Protein AF-A0A706C5A7-F1 (afdb_monomer_lite)

Sequence (43 aa):
DIQIRDADTLLELTETSKRAVILAAAWLGQARLIDNQSVTLAQ

Foldseek 3Di:
DKDKAQPPPRHHDDPPRQKIKIWDWDDDDPDIDIDMDIDGDDD

Secondary structure (DSSP, 8-state):
-EEEEETTT-S---TT-SEEEEEEEEEETTEEEEEEEEEEPP-

Structure (mmCIF, N/CA/C/O backbone):
data_AF-A0A706C5A7-F1
#
_entry.id   AF-A0A706C5A7-F1
#
loop_
_atom_site.group_PDB
_atom_site.id
_atom_site.type_symbol
_atom_site.label_atom_id
_atom_site.label_alt_id
_atom_site.label_comp_id
_atom_site.label_asym_id
_atom_site.label_entity_id
_atom_si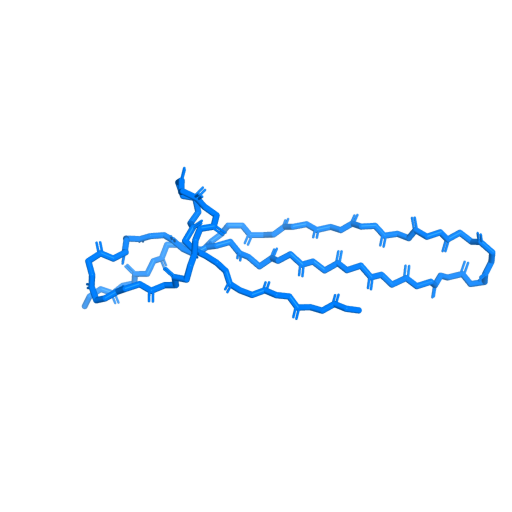te.label_seq_id
_atom_site.pdbx_PDB_ins_code
_at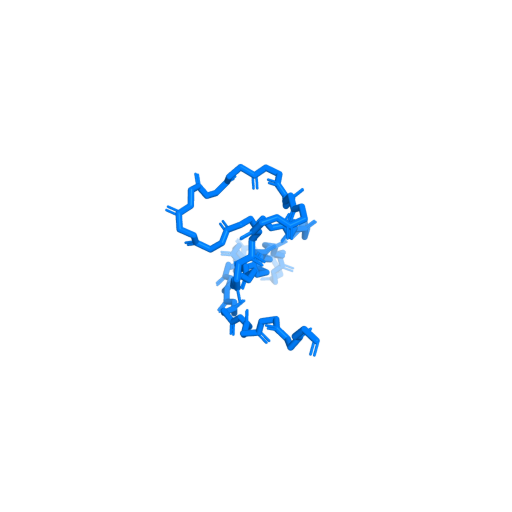om_site.Cartn_x
_atom_site.Cartn_y
_atom_site.Cartn_z
_atom_site.occupancy
_atom_site.B_iso_or_equiv
_atom_site.auth_seq_id
_atom_site.auth_comp_id
_atom_site.auth_asym_id
_atom_site.auth_atom_id
_atom_site.pdbx_PDB_model_num
ATOM 1 N N . ASP A 1 1 ? 10.756 4.108 -4.482 1.00 92.88 1 ASP A N 1
ATOM 2 C CA . ASP A 1 1 ? 9.884 4.770 -3.499 1.00 92.88 1 ASP A CA 1
ATOM 3 C C . ASP A 1 1 ? 8.788 3.797 -3.113 1.00 92.88 1 ASP A C 1
ATOM 5 O O . ASP A 1 1 ? 8.247 3.152 -4.006 1.00 92.88 1 ASP A O 1
ATOM 9 N N . ILE A 1 2 ? 8.543 3.620 -1.817 1.00 96.62 2 ILE A N 1
ATOM 10 C CA . ILE A 1 2 ? 7.509 2.719 -1.298 1.00 96.62 2 ILE A CA 1
ATOM 11 C C . ILE A 1 2 ? 6.788 3.446 -0.169 1.00 96.62 2 ILE A C 1
ATOM 13 O O . ILE A 1 2 ? 7.429 3.941 0.755 1.00 96.62 2 ILE A O 1
ATOM 17 N N . GLN A 1 3 ? 5.462 3.491 -0.239 1.00 97.81 3 GLN A N 1
ATOM 18 C CA . GLN A 1 3 ? 4.609 4.114 0.766 1.00 97.81 3 GLN A CA 1
ATOM 19 C C . GLN A 1 3 ? 3.486 3.160 1.159 1.00 97.81 3 GLN A C 1
ATOM 21 O O . GLN A 1 3 ? 2.993 2.393 0.334 1.00 97.81 3 GLN A O 1
ATOM 26 N N . ILE A 1 4 ? 3.070 3.228 2.420 1.00 97.75 4 ILE A N 1
ATOM 27 C CA . ILE A 1 4 ? 1.918 2.489 2.933 1.00 97.75 4 ILE A CA 1
ATOM 28 C C . ILE A 1 4 ? 0.923 3.518 3.453 1.00 97.75 4 ILE A C 1
ATOM 30 O O . ILE A 1 4 ? 1.281 4.376 4.263 1.00 97.75 4 ILE A O 1
ATOM 34 N N . ARG A 1 5 ? -0.307 3.457 2.950 1.00 98.06 5 ARG A N 1
ATOM 35 C CA . ARG A 1 5 ? -1.380 4.404 3.264 1.00 98.06 5 ARG A CA 1
ATOM 36 C C . ARG A 1 5 ? -2.674 3.665 3.550 1.00 98.06 5 ARG A C 1
ATOM 38 O O . ARG A 1 5 ? -2.810 2.485 3.227 1.00 98.06 5 ARG A O 1
ATOM 45 N N . ASP A 1 6 ? -3.623 4.366 4.147 1.00 97.56 6 ASP A N 1
ATOM 46 C CA . ASP A 1 6 ? -5.002 3.899 4.202 1.00 97.56 6 ASP A CA 1
ATOM 47 C C . ASP A 1 6 ? -5.557 3.740 2.773 1.00 97.56 6 ASP A C 1
ATOM 49 O O . ASP A 1 6 ? -5.350 4.605 1.918 1.00 97.56 6 ASP A O 1
ATOM 53 N N . ALA A 1 7 ? -6.209 2.610 2.491 1.00 97.12 7 ALA A N 1
ATOM 54 C CA . ALA A 1 7 ? -6.638 2.271 1.133 1.00 97.12 7 ALA A CA 1
ATOM 55 C C . ALA A 1 7 ? -7.800 3.136 0.622 1.00 97.12 7 ALA A C 1
ATOM 57 O O . ALA A 1 7 ? -7.960 3.260 -0.592 1.00 97.12 7 ALA A O 1
ATOM 58 N N . ASP A 1 8 ? -8.598 3.714 1.522 1.00 95.69 8 ASP A N 1
ATOM 59 C CA . ASP A 1 8 ? -9.801 4.466 1.165 1.00 95.69 8 ASP A CA 1
ATOM 60 C C . ASP A 1 8 ? -9.509 5.973 1.067 1.00 95.69 8 ASP A C 1
ATOM 62 O O . ASP A 1 8 ? -10.101 6.673 0.246 1.00 95.69 8 ASP A O 1
ATOM 66 N N . THR A 1 9 ? -8.574 6.479 1.879 1.00 96.69 9 THR A N 1
ATOM 67 C CA . THR A 1 9 ? -8.277 7.922 1.982 1.00 96.69 9 THR A CA 1
ATOM 68 C C . THR A 1 9 ? -6.908 8.336 1.443 1.00 96.69 9 THR A C 1
ATOM 70 O O . THR A 1 9 ? -6.690 9.525 1.216 1.00 96.69 9 THR A O 1
ATOM 73 N N . LEU A 1 10 ? -5.979 7.392 1.242 1.00 97.06 10 LEU A N 1
ATOM 74 C CA . LEU A 1 10 ? -4.562 7.635 0.914 1.00 97.06 10 LEU A CA 1
ATOM 75 C C . LEU A 1 10 ? -3.787 8.466 1.953 1.00 97.06 10 LEU A C 1
ATOM 77 O O . LEU A 1 10 ? -2.639 8.849 1.712 1.00 97.06 10 LEU A O 1
ATOM 81 N N . LEU A 1 11 ? -4.384 8.720 3.117 1.00 97.50 11 LEU A N 1
ATOM 82 C CA . LEU A 1 11 ? -3.723 9.356 4.248 1.00 97.50 11 LEU A CA 1
ATOM 83 C C . LEU A 1 11 ? -2.869 8.337 5.013 1.00 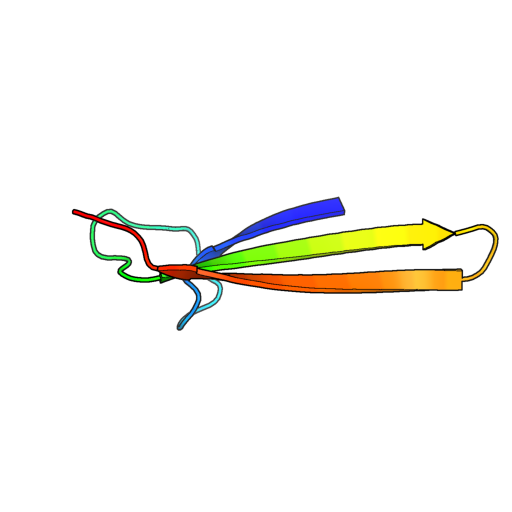97.50 11 LEU A C 1
ATOM 85 O O . LEU A 1 11 ? -2.761 7.160 4.654 1.00 97.50 11 LEU A O 1
ATOM 89 N N . GLU A 1 12 ? -2.212 8.804 6.069 1.00 97.06 12 GLU A N 1
ATOM 90 C CA . GLU A 1 12 ? -1.546 7.918 7.019 1.00 97.06 12 GLU A CA 1
ATOM 91 C C . GLU A 1 12 ? -2.519 6.896 7.605 1.00 97.06 12 GLU A C 1
ATOM 93 O O . GLU A 1 12 ? -3.695 7.184 7.829 1.00 97.06 12 GLU A O 1
ATOM 98 N N . LEU A 1 13 ? -2.009 5.685 7.833 1.00 96.00 13 LEU A N 1
ATOM 99 C CA . LEU A 1 13 ? -2.775 4.654 8.515 1.00 96.00 13 LEU A CA 1
ATOM 100 C C . LEU A 1 13 ? -3.117 5.117 9.929 1.00 96.00 13 LEU A C 1
ATOM 102 O O . LEU A 1 13 ? -2.283 5.685 10.634 1.00 96.00 13 LEU A O 1
ATOM 106 N N . THR A 1 14 ? -4.339 4.817 10.346 1.00 95.31 14 THR A N 1
ATOM 107 C CA . THR A 1 14 ? -4.810 5.042 11.713 1.00 95.31 14 THR A CA 1
ATOM 108 C C . THR A 1 14 ? -5.244 3.715 12.324 1.00 95.31 14 THR A C 1
ATOM 110 O O . THR A 1 14 ? -5.446 2.734 11.611 1.00 95.31 14 THR A O 1
ATOM 113 N N . GLU A 1 15 ? -5.471 3.675 13.636 1.00 93.19 15 GLU A N 1
ATOM 114 C CA . GLU A 1 15 ? -6.017 2.481 14.305 1.00 93.19 15 GLU A CA 1
ATOM 115 C C . GLU A 1 15 ? -7.415 2.086 13.795 1.00 93.19 15 GLU A C 1
ATOM 117 O O . GLU A 1 15 ? -7.856 0.955 13.980 1.00 93.19 15 GLU A O 1
ATOM 122 N N . THR A 1 16 ? -8.119 3.010 13.132 1.00 94.06 16 THR A N 1
ATOM 123 C CA . THR A 1 16 ? -9.444 2.751 12.550 1.00 94.06 16 THR A CA 1
ATOM 124 C C . THR A 1 16 ? -9.395 2.252 11.106 1.00 94.06 16 THR A C 1
ATOM 126 O O . THR A 1 16 ? -10.426 1.841 10.566 1.00 94.06 16 THR A O 1
ATOM 129 N N . SER A 1 17 ? -8.216 2.264 10.478 1.00 95.62 17 SER A N 1
ATOM 130 C CA . SER A 1 17 ? -8.027 1.801 9.106 1.00 95.62 17 SER A CA 1
ATOM 131 C C . SER A 1 17 ? -8.324 0.305 9.001 1.00 95.62 17 SER A C 1
ATOM 133 O O . SER A 1 17 ? -7.755 -0.513 9.718 1.00 95.62 17 SER A O 1
ATOM 135 N N . LYS A 1 18 ? -9.210 -0.069 8.073 1.00 95.19 18 LYS A N 1
ATOM 136 C CA . LYS A 1 18 ? -9.592 -1.477 7.834 1.00 95.19 18 LYS A CA 1
ATOM 137 C C . LYS A 1 18 ? -8.784 -2.124 6.714 1.00 95.19 18 LYS A C 1
ATOM 139 O O . LYS A 1 18 ? -8.692 -3.348 6.616 1.00 95.19 18 LYS A O 1
ATOM 144 N N . ARG A 1 19 ? -8.244 -1.302 5.818 1.00 96.38 19 ARG A N 1
ATOM 145 C CA . ARG A 1 19 ? -7.520 -1.724 4.622 1.00 96.38 19 ARG A CA 1
ATOM 146 C C . ARG A 1 19 ? -6.360 -0.771 4.387 1.00 96.38 19 ARG A C 1
ATOM 148 O O . ARG A 1 19 ? -6.536 0.443 4.436 1.00 96.38 19 ARG A O 1
ATOM 155 N N . ALA A 1 20 ? -5.194 -1.328 4.097 1.00 97.50 20 ALA A N 1
ATOM 156 C CA . ALA A 1 20 ? -4.021 -0.572 3.686 1.00 97.50 20 ALA A CA 1
ATOM 157 C C . ALA A 1 20 ? -3.779 -0.750 2.186 1.00 97.50 20 ALA A C 1
ATOM 159 O O . ALA A 1 20 ? -4.109 -1.790 1.611 1.00 97.50 20 ALA A O 1
ATOM 160 N N . VAL A 1 21 ? -3.174 0.250 1.556 1.00 98.06 21 VAL A N 1
ATOM 161 C CA . VAL A 1 21 ? -2.627 0.156 0.205 1.00 98.06 21 VAL A CA 1
ATOM 162 C C . VAL A 1 21 ? -1.121 0.376 0.261 1.00 98.06 21 VAL A C 1
ATOM 164 O O . VAL A 1 21 ? -0.630 1.335 0.860 1.00 98.06 21 VAL A O 1
ATOM 167 N N . ILE A 1 22 ? -0.383 -0.542 -0.353 1.00 98.19 22 ILE A N 1
ATOM 168 C CA . ILE A 1 22 ? 1.053 -0.424 -0.580 1.00 98.19 22 ILE A CA 1
ATOM 169 C C . ILE A 1 22 ? 1.221 0.190 -1.964 1.00 98.19 22 ILE A C 1
ATOM 171 O O . ILE A 1 22 ? 0.715 -0.359 -2.938 1.00 98.19 22 ILE A O 1
ATOM 175 N N . LEU A 1 23 ? 1.921 1.315 -2.048 1.00 98.06 23 LEU A N 1
ATOM 176 C CA . LEU A 1 23 ? 2.240 2.014 -3.288 1.00 98.06 23 LEU A CA 1
ATOM 177 C C . LEU A 1 23 ? 3.740 1.897 -3.525 1.00 98.06 23 LEU A C 1
ATOM 179 O O . LEU A 1 23 ? 4.528 2.287 -2.663 1.00 98.06 23 LEU A O 1
ATOM 183 N N . ALA A 1 24 ? 4.147 1.389 -4.684 1.00 98.19 24 ALA A N 1
ATOM 184 C CA . ALA A 1 24 ? 5.551 1.250 -5.038 1.00 98.19 24 ALA A CA 1
ATOM 185 C C . ALA A 1 24 ? 5.838 1.898 -6.393 1.00 98.19 24 ALA A C 1
ATOM 187 O O . ALA A 1 24 ? 5.074 1.769 -7.346 1.00 98.19 24 ALA A O 1
ATOM 188 N N . ALA A 1 25 ? 6.976 2.581 -6.481 1.00 98.06 25 ALA A N 1
ATOM 189 C CA . ALA A 1 25 ? 7.513 3.114 -7.721 1.00 98.06 25 ALA A CA 1
ATOM 190 C C . ALA A 1 25 ? 9.016 2.831 -7.811 1.00 98.06 25 ALA A C 1
ATOM 192 O O . ALA A 1 25 ? 9.781 3.173 -6.900 1.00 98.06 25 ALA A O 1
ATOM 193 N N . ALA A 1 26 ? 9.452 2.250 -8.923 1.00 98.12 26 ALA A N 1
ATOM 194 C CA . ALA A 1 26 ? 10.846 1.903 -9.175 1.00 98.12 26 ALA A CA 1
ATOM 195 C C . ALA A 1 26 ? 11.232 2.177 -10.631 1.00 98.12 26 ALA A C 1
ATOM 197 O O . ALA A 1 26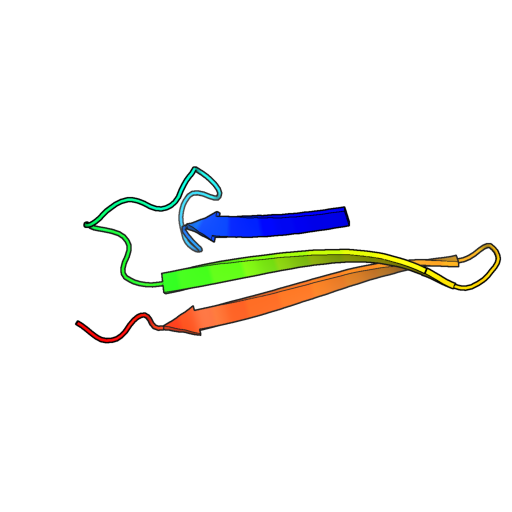 ? 10.393 2.165 -11.528 1.00 98.12 26 ALA A O 1
ATOM 198 N N . TRP A 1 27 ? 12.517 2.423 -10.868 1.00 97.69 27 TRP A N 1
ATOM 199 C CA . TRP A 1 27 ? 13.060 2.517 -12.219 1.00 97.69 27 TRP A CA 1
ATOM 200 C C . TRP A 1 27 ? 13.585 1.153 -12.665 1.00 97.69 27 TRP A C 1
ATOM 202 O O . TRP A 1 27 ? 14.348 0.517 -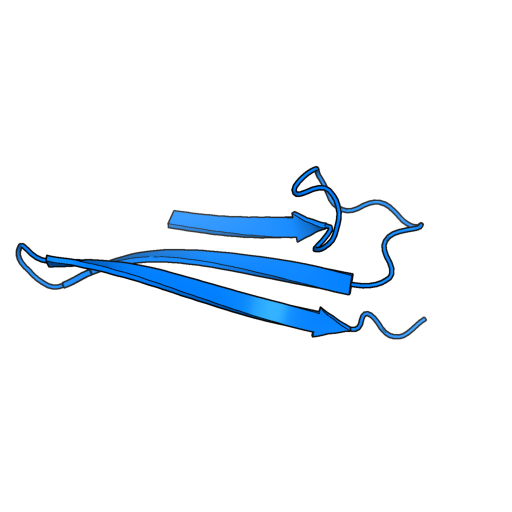11.941 1.00 97.69 27 TRP A O 1
ATOM 212 N N . LEU A 1 28 ? 13.209 0.734 -13.871 1.00 97.31 28 LEU A N 1
ATOM 213 C CA . LEU A 1 28 ? 13.792 -0.388 -14.596 1.00 97.31 28 LEU A CA 1
ATOM 214 C C . LEU A 1 28 ? 14.467 0.162 -15.858 1.00 97.31 28 LEU A C 1
ATOM 216 O O . LEU A 1 28 ? 13.836 0.366 -16.897 1.00 97.31 28 LEU A O 1
ATOM 220 N N . GLY A 1 29 ? 15.756 0.482 -15.739 1.00 96.56 29 GLY A N 1
ATOM 221 C CA . GLY A 1 29 ? 16.471 1.244 -16.762 1.00 96.56 29 GLY A CA 1
ATOM 222 C C . GLY A 1 29 ? 15.878 2.649 -16.910 1.00 96.56 29 GLY A C 1
ATOM 223 O O . GLY A 1 29 ? 15.885 3.424 -15.960 1.00 96.56 29 GLY A O 1
ATOM 224 N N . GLN A 1 30 ? 15.354 2.964 -18.099 1.00 97.00 30 GLN A N 1
ATOM 225 C CA . GLN A 1 30 ? 14.684 4.241 -18.397 1.00 97.00 30 GLN A CA 1
ATOM 226 C C . GLN A 1 30 ? 13.164 4.191 -18.175 1.00 97.00 30 GLN A C 1
ATOM 228 O O . GLN A 1 30 ? 12.489 5.210 -18.298 1.00 97.00 30 GLN A O 1
ATOM 233 N N . ALA A 1 31 ? 12.600 3.016 -17.880 1.00 97.38 31 ALA A N 1
ATOM 234 C CA . ALA A 1 31 ? 11.178 2.879 -17.600 1.00 97.38 31 ALA A CA 1
ATOM 235 C C . ALA A 1 31 ? 10.920 3.117 -16.109 1.00 97.38 31 ALA A C 1
ATOM 237 O O . ALA A 1 31 ? 11.575 2.513 -15.260 1.00 97.38 31 ALA A O 1
ATOM 238 N N . ARG A 1 32 ? 9.944 3.967 -15.777 1.00 97.75 32 ARG A N 1
ATOM 239 C CA . ARG A 1 32 ? 9.455 4.131 -14.403 1.00 97.75 32 ARG A CA 1
ATOM 240 C C . ARG A 1 32 ? 8.222 3.259 -14.211 1.00 97.75 32 ARG A C 1
ATOM 242 O O . ARG A 1 32 ? 7.167 3.557 -14.763 1.00 97.75 32 ARG A O 1
ATOM 249 N N . LEU A 1 33 ? 8.371 2.187 -13.446 1.00 98.25 33 LEU A N 1
ATOM 250 C CA . LEU A 1 33 ? 7.296 1.265 -13.107 1.00 98.25 33 LEU A CA 1
ATOM 251 C C . LEU A 1 33 ? 6.624 1.719 -11.815 1.00 98.25 33 LEU A C 1
ATOM 253 O O . LEU A 1 33 ? 7.295 2.141 -10.870 1.00 98.25 33 LEU A O 1
ATOM 257 N N . ILE A 1 34 ? 5.301 1.621 -11.792 1.00 98.19 34 ILE A N 1
ATOM 258 C CA . ILE A 1 34 ? 4.489 1.812 -10.596 1.00 98.19 34 ILE A CA 1
ATOM 259 C C . ILE A 1 34 ? 3.615 0.582 -10.415 1.00 98.19 34 ILE A C 1
ATOM 261 O O . ILE A 1 34 ? 3.161 0.003 -11.401 1.00 98.19 34 ILE A O 1
ATOM 265 N N . ASP A 1 35 ? 3.383 0.206 -9.169 1.00 98.38 35 ASP A N 1
ATOM 266 C CA . ASP A 1 35 ? 2.413 -0.824 -8.831 1.00 98.38 35 ASP A CA 1
ATOM 267 C C . ASP A 1 35 ? 1.797 -0.541 -7.45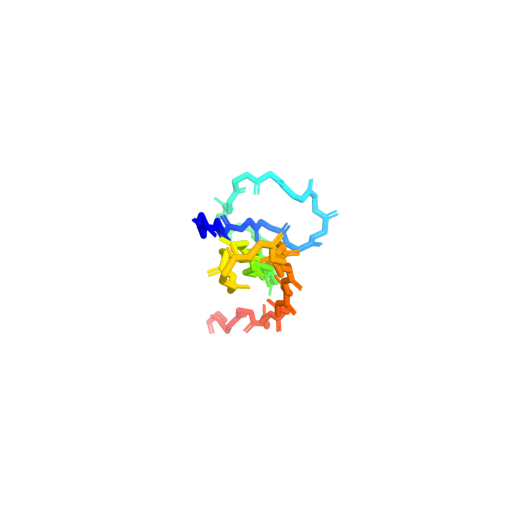8 1.00 98.38 35 ASP A C 1
ATOM 269 O O . ASP A 1 35 ? 2.332 0.246 -6.665 1.00 98.38 35 ASP A O 1
ATOM 273 N N . ASN A 1 36 ? 0.651 -1.155 -7.187 1.00 97.81 36 ASN A N 1
ATOM 274 C CA . ASN A 1 36 ? -0.010 -1.068 -5.898 1.00 97.81 36 ASN A CA 1
ATOM 275 C C . ASN A 1 36 ? -0.682 -2.380 -5.500 1.00 97.81 36 ASN A C 1
ATOM 277 O O . ASN A 1 36 ? -1.164 -3.133 -6.339 1.00 97.81 36 ASN A O 1
ATOM 281 N N . GLN A 1 37 ? -0.763 -2.613 -4.193 1.00 98.06 37 GLN A N 1
ATOM 282 C CA . GLN A 1 37 ? -1.452 -3.770 -3.636 1.00 98.06 37 GLN A CA 1
ATOM 283 C C . GLN A 1 37 ? -2.293 -3.347 -2.434 1.00 98.06 37 GLN A C 1
ATOM 285 O O . GLN A 1 37 ? -1.777 -2.801 -1.459 1.00 98.06 37 GLN A O 1
ATOM 290 N N . SER A 1 38 ? -3.594 -3.634 -2.492 1.00 96.88 38 SER A N 1
ATOM 291 C CA . SER A 1 38 ? -4.487 -3.503 -1.338 1.00 96.88 38 SER A CA 1
ATOM 292 C C . SER A 1 38 ? -4.384 -4.729 -0.433 1.00 96.88 38 SER A C 1
ATOM 294 O O . SER A 1 38 ? -4.342 -5.864 -0.917 1.00 96.88 38 SER A O 1
ATOM 296 N N . VAL A 1 39 ? -4.402 -4.499 0.878 1.00 97.12 39 VAL A N 1
ATOM 297 C CA . VAL A 1 39 ? -4.365 -5.531 1.917 1.00 97.12 39 VAL A CA 1
ATOM 298 C C . VAL A 1 39 ? -5.449 -5.241 2.952 1.00 97.12 39 VAL A C 1
ATOM 300 O O . VAL A 1 39 ? -5.555 -4.126 3.462 1.00 97.12 39 VAL A O 1
ATOM 303 N N . THR A 1 40 ? -6.263 -6.247 3.267 1.00 96.81 40 THR A N 1
ATOM 304 C CA . THR A 1 40 ? -7.213 -6.180 4.385 1.00 96.81 40 THR A CA 1
ATOM 305 C C . THR A 1 40 ? -6.459 -6.370 5.695 1.00 96.81 40 THR A C 1
ATOM 307 O O . THR A 1 40 ? -5.716 -7.341 5.836 1.00 96.81 40 THR A O 1
ATOM 310 N N . LEU A 1 41 ? -6.643 -5.454 6.644 1.00 92.62 41 LEU A N 1
ATOM 311 C CA . LEU A 1 41 ? -6.019 -5.533 7.961 1.00 92.62 41 LEU A CA 1
ATOM 312 C C . LEU A 1 41 ? -6.902 -6.404 8.861 1.00 92.62 41 LEU A C 1
ATOM 314 O O . LEU A 1 41 ? -8.090 -6.126 9.026 1.00 92.62 41 LEU A O 1
ATOM 318 N N . ALA A 1 42 ? -6.340 -7.489 9.392 1.00 79.25 42 ALA A N 1
ATOM 319 C CA . ALA A 1 42 ? -7.010 -8.292 10.408 1.00 79.25 42 ALA A CA 1
ATOM 320 C C . ALA A 1 42 ? -6.909 -7.568 11.759 1.00 79.25 42 ALA A C 1
ATOM 322 O O . ALA A 1 42 ? -5.829 -7.092 12.109 1.00 79.25 42 ALA A O 1
ATOM 323 N N . GLN A 1 43 ? -8.033 -7.470 12.472 1.00 60.16 43 GLN A N 1
ATOM 324 C CA . GLN A 1 43 ? -8.084 -7.041 13.874 1.00 60.16 43 GLN A CA 1
ATOM 325 C C . GLN A 1 43 ? -7.766 -8.205 14.806 1.00 60.16 43 GLN A C 1
ATOM 327 O O . GLN A 1 43 ? -8.237 -9.328 14.511 1.00 60.16 43 GLN A O 1
#

Organism: Salmonella typhimurium (NCBI:txid90371)

pLDDT: mean 95.6, std 6.25, range [60.16, 98.38]

InterPro domains:
  IPR003721 Pantoate-beta-alanine ligase [PF02569] (2-37)

Radius of gyration: 12.26 Å; chains: 1; bounding box: 26×18×33 Å